Protein AF-A0A1B6GWD6-F1 (afdb_monomer)

Organism: NCBI:txid1464854

Nearest PDB structures (foldseek):
  6zs9-assembly1_AS  TM=7.963E-01  e=1.329E-01  Homo sapiens
  6nu2-assembly1_AS  TM=7.502E-01  e=4.721E-01  Homo sapiens
  7a5g-assembly1_S6  TM=7.840E-01  e=1.076E+00  Homo sapiens
  8qz4-assembly1_B  TM=2.587E-01  e=9.279E+00  Homo sapiens

Solvent-accessible surface area (backbone atoms only — not comparable to full-atom values): 6578 Å² total; per-residue (Å²): 114,70,68,58,65,77,47,53,88,73,62,78,86,79,66,89,85,48,87,84,65,77,48,72,69,54,50,44,53,52,45,20,53,49,43,23,69,76,69,69,44,54,73,66,60,16,40,55,54,31,48,52,52,52,54,51,52,64,70,67,45,74,81,76,72,74,66,66,86,60,81,60,63,70,57,54,54,51,53,56,55,56,57,62,76,73,73,70,81,82,80,83,77,60,75,73,78,78,72,76,86,130

Mean predicted aligned error: 16.93 Å

pLDDT: mean 73.8, std 18.11, range [39.72, 95.81]

Radius of gyration: 28.27 Å; Cα contacts (8 Å, |Δi|>4): 29; chains: 1; bounding box: 51×24×89 Å

Secondary structure (DSSP, 8-state):
-HHHHHHGGGSPPP-TT-SSS--HHHHHHHHHHHHHHHH---HHHHHHHHHHHHHHHHHHS-----------HHHHHHHHHHHHTSS-------GGGSS---

Sequence (102 aa):
MKFHKDMGRSLPAVNMRDTQYATVTQKMINLCTDIQKKKGLDLEEAYQEAFHIIKTEELTKPTSSSQSEGPSIASTFKEALEKKNKSEPPINLSVKDILSDK

Structure (mmCIF, N/CA/C/O backbone):
data_AF-A0A1B6GWD6-F1
#
_entry.id   AF-A0A1B6GWD6-F1
#
loop_
_atom_site.group_PDB
_atom_site.id
_atom_site.type_symbol
_atom_site.label_atom_id
_atom_site.label_alt_id
_atom_site.label_comp_id
_atom_site.label_asym_id
_atom_site.label_entity_id
_atom_site.label_seq_id
_atom_site.pdbx_PDB_ins_code
_atom_site.Cartn_x
_atom_site.Cartn_y
_atom_site.Cartn_z
_atom_site.occupancy
_atom_site.B_iso_or_equiv
_atom_site.auth_seq_id
_atom_site.auth_comp_id
_atom_site.auth_asym_id
_atom_site.auth_atom_id
_atom_site.pdbx_PDB_model_num
ATOM 1 N N . MET A 1 1 ? -9.050 -0.972 -8.808 1.00 68.75 1 MET A N 1
ATOM 2 C CA . MET A 1 1 ? -8.316 -0.909 -7.524 1.00 68.75 1 MET A CA 1
ATOM 3 C C . MET A 1 1 ? -7.931 0.536 -7.221 1.00 68.75 1 MET A C 1
ATOM 5 O O . MET A 1 1 ? -7.322 1.152 -8.085 1.00 68.75 1 MET A O 1
ATOM 9 N N . LYS A 1 2 ? -8.306 1.073 -6.050 1.00 85.94 2 LYS A N 1
ATOM 10 C CA . LYS A 1 2 ? -8.078 2.477 -5.640 1.00 85.94 2 LYS A CA 1
ATOM 11 C C . LYS A 1 2 ? -6.584 2.834 -5.554 1.00 85.94 2 LYS A C 1
ATOM 13 O O . LYS A 1 2 ? -6.131 3.706 -6.278 1.00 85.94 2 LYS A O 1
ATOM 18 N N . PHE A 1 3 ? -5.803 2.012 -4.851 1.00 88.94 3 PHE A N 1
ATOM 19 C CA . PHE A 1 3 ? -4.345 2.155 -4.718 1.00 88.94 3 PHE A CA 1
ATOM 20 C C . PHE A 1 3 ? -3.579 2.323 -6.040 1.00 88.94 3 PHE A C 1
ATOM 22 O O . PHE A 1 3 ? -2.700 3.170 -6.148 1.00 88.94 3 PHE A O 1
ATOM 29 N N . HIS A 1 4 ? -3.934 1.559 -7.077 1.00 88.62 4 HIS A N 1
ATOM 30 C CA . HIS A 1 4 ? -3.253 1.638 -8.375 1.00 88.62 4 HIS A CA 1
ATOM 31 C C . HIS A 1 4 ? -3.600 2.920 -9.143 1.00 88.62 4 HIS A C 1
ATOM 33 O O . HIS A 1 4 ? -2.785 3.400 -9.925 1.00 88.62 4 HIS A O 1
ATOM 39 N N . LYS A 1 5 ? -4.798 3.480 -8.921 1.00 89.94 5 LYS A N 1
ATOM 40 C CA . LYS A 1 5 ? -5.166 4.792 -9.468 1.00 89.94 5 LYS A CA 1
ATOM 41 C C . LYS A 1 5 ? -4.393 5.901 -8.754 1.00 89.94 5 LYS A C 1
ATOM 43 O O . LYS A 1 5 ? -3.876 6.784 -9.427 1.00 89.94 5 LYS A O 1
ATOM 48 N N . ASP A 1 6 ? -4.262 5.797 -7.433 1.00 87.94 6 ASP A N 1
ATOM 49 C CA . ASP A 1 6 ? -3.615 6.815 -6.601 1.00 87.94 6 ASP A CA 1
ATOM 50 C C . ASP A 1 6 ? -2.083 6.833 -6.768 1.00 87.94 6 ASP A C 1
ATOM 52 O O . ASP A 1 6 ? -1.474 7.901 -6.761 1.00 87.94 6 ASP A O 1
ATOM 56 N N . MET A 1 7 ? -1.446 5.671 -6.967 1.00 84.75 7 MET A N 1
ATOM 57 C CA . MET A 1 7 ? -0.010 5.581 -7.284 1.00 84.75 7 MET A CA 1
ATOM 58 C C . MET A 1 7 ? 0.310 5.826 -8.766 1.00 84.75 7 MET A C 1
ATOM 60 O O . MET A 1 7 ? 1.411 6.268 -9.096 1.00 84.75 7 MET A O 1
ATOM 64 N N . GLY A 1 8 ? -0.614 5.521 -9.682 1.00 84.12 8 GLY A N 1
ATOM 65 C CA . GLY A 1 8 ? -0.401 5.676 -11.120 1.00 84.12 8 GLY A CA 1
ATOM 66 C C . GLY A 1 8 ? 0.854 4.947 -11.620 1.00 84.12 8 GLY A C 1
ATOM 67 O O . GLY A 1 8 ? 0.991 3.735 -11.458 1.00 84.12 8 GLY A O 1
ATOM 68 N N . ARG A 1 9 ? 1.778 5.692 -12.244 1.00 79.69 9 ARG A N 1
ATOM 69 C CA . ARG A 1 9 ? 3.044 5.161 -12.794 1.00 79.69 9 ARG A CA 1
ATOM 70 C C . ARG A 1 9 ? 4.153 4.969 -11.752 1.00 79.69 9 ARG A C 1
ATOM 72 O O . ARG A 1 9 ? 5.220 4.490 -12.115 1.00 79.69 9 ARG A O 1
ATOM 79 N N . SER A 1 10 ? 3.916 5.325 -10.492 1.00 79.56 10 SER A N 1
ATOM 80 C CA . SER A 1 10 ? 4.914 5.224 -9.419 1.00 79.56 10 SER A CA 1
ATOM 81 C C . SER A 1 10 ? 5.003 3.828 -8.797 1.00 79.56 10 SER A C 1
ATOM 83 O O . SER A 1 10 ? 5.818 3.614 -7.906 1.00 79.56 10 SER A O 1
ATOM 85 N N . LEU A 1 11 ? 4.170 2.875 -9.231 1.00 81.94 11 LEU A N 1
ATOM 86 C CA . LEU A 1 11 ? 4.264 1.497 -8.755 1.00 81.94 11 LEU A CA 1
ATOM 87 C C . LEU A 1 11 ? 5.517 0.814 -9.320 1.00 81.94 11 LEU A C 1
ATOM 89 O O . LEU A 1 11 ? 5.716 0.835 -10.538 1.00 81.94 11 LEU A O 1
ATOM 93 N N . PRO A 1 12 ? 6.331 0.159 -8.476 1.00 82.19 12 PRO A N 1
ATOM 94 C CA . PRO A 1 12 ? 7.485 -0.582 -8.954 1.00 82.19 12 PRO A CA 1
ATOM 95 C C . PRO A 1 12 ? 7.065 -1.811 -9.762 1.00 82.19 12 PRO A C 1
ATOM 97 O O . PRO A 1 12 ? 5.996 -2.396 -9.557 1.00 82.19 12 PRO A O 1
ATOM 100 N N . ALA A 1 13 ? 7.945 -2.225 -10.674 1.00 82.38 13 ALA A N 1
ATOM 101 C CA . ALA A 1 13 ? 7.762 -3.450 -11.436 1.00 82.38 13 ALA A CA 1
ATOM 102 C C . ALA A 1 13 ? 7.744 -4.670 -10.505 1.00 82.38 13 ALA A C 1
ATOM 104 O O . ALA A 1 13 ? 8.511 -4.763 -9.546 1.00 82.38 13 ALA A O 1
ATOM 105 N N . VAL A 1 14 ? 6.876 -5.631 -10.813 1.00 84.19 14 VAL A N 1
ATOM 106 C CA . VAL A 1 14 ? 6.777 -6.883 -10.061 1.00 84.19 14 VAL A CA 1
ATOM 107 C C . VAL A 1 14 ? 7.676 -7.932 -10.705 1.00 84.19 14 VAL A C 1
ATOM 109 O O . VAL A 1 14 ? 7.552 -8.221 -11.895 1.00 84.19 14 VAL A O 1
ATOM 112 N N . ASN A 1 15 ? 8.562 -8.534 -9.911 1.00 82.69 15 ASN A N 1
ATOM 113 C CA . ASN A 1 15 ? 9.321 -9.704 -10.333 1.00 82.69 15 ASN A CA 1
ATOM 114 C C . ASN A 1 15 ? 8.476 -10.970 -10.136 1.00 82.69 15 ASN A C 1
ATOM 116 O O . ASN A 1 15 ? 8.293 -11.425 -9.014 1.00 82.69 15 ASN A O 1
ATOM 120 N N . MET A 1 16 ? 7.995 -11.560 -11.230 1.00 85.12 16 MET A N 1
ATOM 121 C CA . MET A 1 16 ? 7.163 -12.773 -11.189 1.00 85.12 16 MET A CA 1
ATOM 122 C C . MET A 1 16 ? 7.956 -14.067 -10.930 1.00 85.12 16 MET A C 1
ATOM 124 O O . MET A 1 16 ? 7.354 -15.125 -10.771 1.00 85.12 16 MET A O 1
ATOM 128 N N . ARG A 1 17 ? 9.295 -14.017 -10.935 1.00 87.31 17 ARG A N 1
ATOM 129 C CA . ARG A 1 17 ? 10.152 -15.189 -10.673 1.00 87.31 17 ARG A CA 1
ATOM 130 C C . ARG A 1 17 ? 10.447 -15.380 -9.192 1.00 87.31 17 ARG A C 1
ATOM 132 O O . ARG A 1 17 ? 10.758 -16.490 -8.776 1.00 87.31 17 ARG A O 1
ATOM 139 N N . ASP A 1 18 ? 10.378 -14.301 -8.423 1.00 80.88 18 ASP A N 1
ATOM 140 C CA . ASP A 1 18 ? 10.618 -14.334 -6.991 1.00 80.88 18 ASP A CA 1
ATOM 141 C C . ASP A 1 18 ? 9.283 -14.477 -6.258 1.00 80.88 18 ASP A C 1
ATOM 143 O O . ASP A 1 18 ? 8.525 -13.521 -6.108 1.00 80.88 18 ASP A O 1
ATOM 147 N N . THR A 1 19 ? 8.984 -15.697 -5.815 1.00 79.50 19 THR A N 1
ATOM 148 C CA . THR A 1 19 ? 7.751 -15.996 -5.075 1.00 79.50 19 THR A CA 1
ATOM 149 C C . THR A 1 19 ? 7.833 -15.611 -3.598 1.00 79.50 19 THR A C 1
ATOM 151 O O . THR A 1 19 ? 6.821 -15.672 -2.905 1.00 79.50 19 THR A O 1
ATOM 154 N N . GLN A 1 20 ? 9.023 -15.271 -3.092 1.00 78.44 20 GLN A N 1
ATOM 155 C CA . GLN A 1 20 ? 9.235 -14.869 -1.698 1.00 78.44 20 GLN A CA 1
ATOM 156 C C . GLN A 1 20 ? 9.062 -13.355 -1.522 1.00 78.44 20 GLN A C 1
ATOM 158 O O . GLN A 1 20 ? 8.807 -12.875 -0.416 1.00 78.44 20 GLN A O 1
ATOM 163 N N . TYR A 1 21 ? 9.168 -12.588 -2.609 1.00 77.62 21 TYR A N 1
ATOM 164 C CA . TYR A 1 21 ? 9.030 -11.141 -2.566 1.00 77.62 21 TYR A CA 1
ATOM 165 C C . TYR A 1 21 ? 7.561 -10.693 -2.539 1.00 77.62 21 TYR A C 1
ATOM 167 O O . TYR A 1 21 ? 6.826 -10.788 -3.522 1.00 77.62 21 TYR A O 1
ATOM 175 N N . ALA A 1 22 ? 7.135 -10.114 -1.415 1.00 81.69 22 ALA A N 1
ATOM 176 C CA . ALA A 1 22 ? 5.832 -9.465 -1.317 1.00 81.69 22 ALA A CA 1
ATOM 177 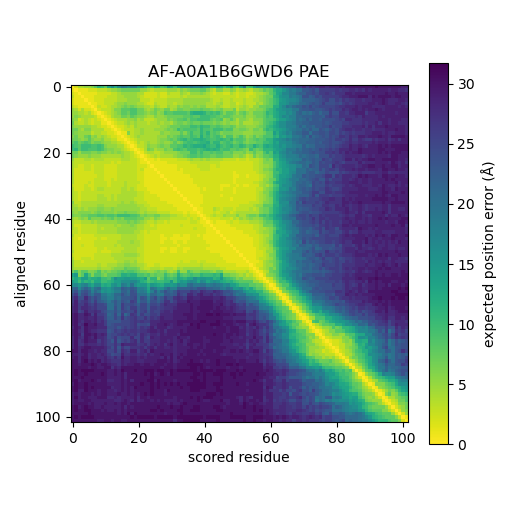C C . ALA A 1 22 ? 5.800 -8.169 -2.147 1.00 81.69 22 ALA A C 1
ATOM 179 O O . ALA A 1 22 ? 6.584 -7.243 -1.914 1.00 81.69 22 ALA A O 1
ATOM 180 N N . THR A 1 23 ? 4.851 -8.078 -3.082 1.00 87.75 23 THR A N 1
ATOM 181 C CA . THR A 1 23 ? 4.648 -6.874 -3.902 1.00 87.75 23 THR A CA 1
ATOM 182 C C . THR A 1 23 ? 4.255 -5.672 -3.043 1.00 87.75 23 THR A C 1
ATOM 184 O O . THR A 1 23 ? 3.696 -5.819 -1.955 1.00 87.75 23 THR A O 1
ATOM 187 N N . VAL A 1 24 ? 4.496 -4.455 -3.539 1.00 88.88 24 VAL A N 1
ATOM 188 C CA . VAL A 1 24 ? 4.079 -3.223 -2.843 1.00 88.88 24 VAL A CA 1
ATOM 189 C C . VAL A 1 24 ? 2.570 -3.194 -2.601 1.00 88.88 24 VAL A C 1
ATOM 191 O O . VAL A 1 24 ? 2.126 -2.799 -1.528 1.00 88.88 24 VAL A O 1
ATOM 194 N N . THR A 1 25 ? 1.775 -3.710 -3.539 1.00 89.94 25 THR A N 1
ATOM 195 C CA . THR A 1 25 ? 0.330 -3.882 -3.349 1.00 89.94 25 THR A CA 1
ATOM 196 C C . THR A 1 25 ? 0.020 -4.825 -2.184 1.00 89.94 25 THR A C 1
ATOM 198 O O . THR A 1 25 ? -0.847 -4.515 -1.369 1.00 89.94 25 THR A O 1
ATOM 201 N N . GLN A 1 26 ? 0.736 -5.949 -2.059 1.00 90.00 26 GLN A N 1
ATOM 202 C CA . GLN A 1 26 ? 0.557 -6.877 -0.938 1.00 90.00 26 GLN A CA 1
ATOM 203 C C . GLN A 1 26 ? 0.926 -6.220 0.398 1.00 90.00 26 GLN A C 1
ATOM 205 O O . GLN A 1 26 ? 0.185 -6.348 1.372 1.00 90.00 26 GLN A O 1
ATOM 210 N N . LYS A 1 27 ? 2.036 -5.471 0.436 1.00 91.06 27 LYS A N 1
ATOM 211 C CA . LYS A 1 27 ? 2.454 -4.702 1.6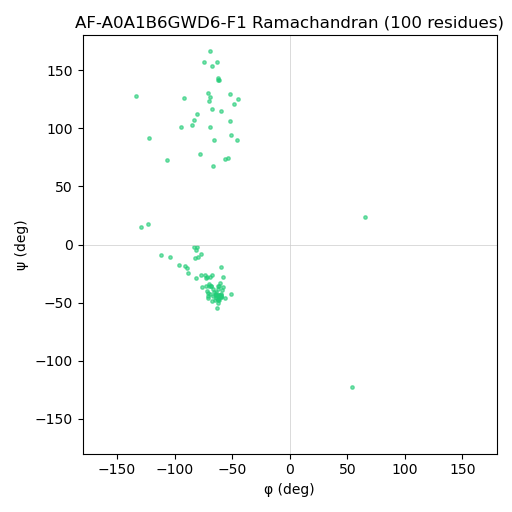18 1.00 91.06 27 LYS A CA 1
ATOM 212 C C . LYS A 1 27 ? 1.399 -3.675 2.020 1.00 91.06 27 LYS A C 1
ATOM 214 O O . LYS A 1 27 ? 1.049 -3.608 3.191 1.00 91.06 27 LYS A O 1
ATOM 219 N N . MET A 1 28 ? 0.843 -2.944 1.053 1.00 92.94 28 MET A N 1
ATOM 220 C CA . MET A 1 28 ? -0.216 -1.960 1.283 1.00 92.94 28 MET A CA 1
ATOM 221 C C . MET A 1 28 ? -1.472 -2.594 1.899 1.00 92.94 28 MET A C 1
ATOM 223 O O . MET A 1 28 ? -2.022 -2.066 2.863 1.00 92.94 28 MET A O 1
ATOM 227 N N . ILE A 1 29 ? -1.917 -3.743 1.377 1.00 93.19 29 ILE A N 1
ATOM 228 C CA . ILE A 1 29 ? -3.088 -4.463 1.906 1.00 93.19 29 ILE A CA 1
ATOM 229 C C . ILE A 1 29 ? -2.842 -4.915 3.349 1.00 93.19 29 ILE A C 1
ATOM 231 O O . ILE A 1 29 ? -3.693 -4.704 4.220 1.00 93.19 29 ILE A O 1
ATOM 235 N N . ASN A 1 30 ? -1.674 -5.505 3.608 1.00 94.12 30 ASN A N 1
ATOM 236 C CA . ASN A 1 30 ? -1.310 -5.987 4.937 1.00 94.12 30 ASN A CA 1
ATOM 237 C C . ASN A 1 30 ? -1.240 -4.825 5.939 1.00 94.12 30 ASN A C 1
ATOM 239 O O . ASN A 1 30 ? -1.866 -4.897 6.993 1.00 94.12 30 ASN A O 1
ATOM 243 N N . LEU A 1 31 ? -0.562 -3.732 5.575 1.00 94.56 31 LEU A N 1
ATOM 244 C CA . LEU A 1 31 ? -0.408 -2.555 6.428 1.00 94.56 31 LEU A CA 1
ATOM 245 C C . LEU A 1 31 ? -1.752 -1.888 6.742 1.00 94.56 31 LEU A C 1
ATOM 247 O O . LEU A 1 31 ? -2.017 -1.569 7.897 1.00 94.56 31 LEU A O 1
ATOM 251 N N . CYS A 1 32 ? -2.621 -1.728 5.742 1.00 95.38 32 CYS A N 1
ATOM 252 C CA . CYS A 1 32 ? -3.964 -1.180 5.937 1.00 95.38 32 CYS A CA 1
ATOM 253 C C . CYS A 1 32 ? -4.778 -2.035 6.923 1.0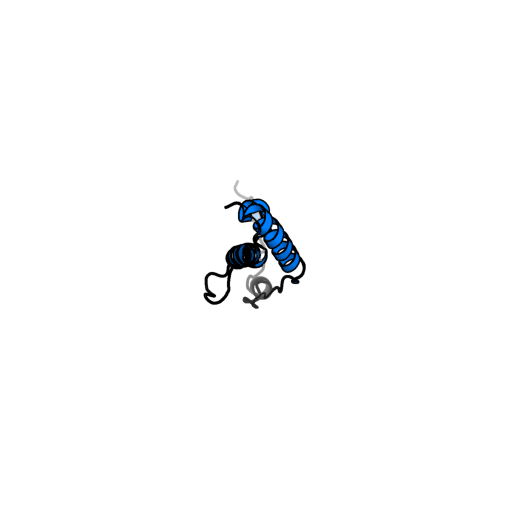0 95.38 32 CYS A C 1
ATOM 255 O O . CYS A 1 32 ? -5.372 -1.514 7.865 1.00 95.38 32 CYS A O 1
ATOM 257 N N . THR A 1 33 ? -4.725 -3.362 6.767 1.00 95.06 33 THR A N 1
ATOM 258 C CA . THR A 1 33 ? -5.409 -4.301 7.669 1.00 95.06 33 THR A CA 1
ATOM 259 C C . THR A 1 33 ? -4.850 -4.231 9.094 1.00 95.06 33 THR A C 1
ATOM 261 O O . THR A 1 33 ? -5.609 -4.280 10.064 1.00 95.06 33 THR A O 1
ATOM 264 N N . ASP A 1 34 ? -3.530 -4.111 9.241 1.00 95.81 34 ASP A N 1
ATOM 265 C CA . ASP A 1 34 ? -2.870 -3.957 10.539 1.00 95.81 34 ASP A CA 1
ATOM 266 C C . ASP A 1 34 ? -3.267 -2.650 11.234 1.00 95.81 34 ASP A C 1
ATOM 268 O O . ASP A 1 34 ? -3.593 -2.663 12.421 1.00 95.81 34 ASP A O 1
ATOM 272 N N . ILE A 1 35 ? -3.270 -1.529 10.508 1.00 95.38 35 ILE A N 1
ATOM 273 C CA . ILE A 1 35 ? -3.660 -0.215 11.040 1.00 95.38 35 ILE A CA 1
ATOM 274 C C . ILE A 1 35 ? -5.122 -0.238 11.479 1.00 95.38 35 ILE A C 1
ATOM 276 O O . ILE A 1 35 ? -5.424 0.153 12.607 1.00 95.38 35 ILE A O 1
ATOM 280 N N . GLN A 1 36 ? -6.006 -0.772 10.635 1.00 95.50 36 GLN A N 1
ATOM 281 C CA . GLN A 1 36 ? -7.423 -0.916 10.948 1.00 95.50 36 GLN A CA 1
ATOM 282 C C . GLN A 1 36 ? -7.634 -1.710 12.246 1.00 95.50 36 GLN A C 1
ATOM 284 O O . GLN A 1 36 ? -8.370 -1.273 13.127 1.00 95.50 36 GLN A O 1
ATOM 289 N N . LYS A 1 37 ? -6.932 -2.839 12.417 1.00 95.25 37 LYS A N 1
ATOM 290 C CA . LYS A 1 37 ? -7.034 -3.666 13.632 1.00 95.25 37 LYS A CA 1
ATOM 291 C C . LYS A 1 37 ? -6.431 -3.005 14.868 1.00 95.25 37 LYS A C 1
ATOM 293 O O . LYS A 1 37 ? -7.005 -3.108 15.946 1.00 95.25 37 LYS A O 1
ATOM 298 N N . LYS A 1 38 ? -5.264 -2.371 14.738 1.00 94.69 38 LYS A N 1
ATOM 299 C CA . LYS A 1 38 ? -4.522 -1.809 15.879 1.00 94.69 38 LYS A CA 1
ATOM 300 C C . LYS A 1 38 ? -5.126 -0.513 16.392 1.00 94.69 38 LYS A C 1
ATOM 302 O O . LYS A 1 38 ? -5.091 -0.267 17.592 1.00 94.69 38 LYS A O 1
ATOM 307 N N . LYS A 1 39 ? -5.635 0.321 15.487 1.00 93.62 39 LYS A N 1
ATOM 308 C CA . LYS A 1 39 ? -6.146 1.653 15.815 1.00 93.62 39 LYS A CA 1
ATOM 309 C C . LYS A 1 39 ? -7.669 1.733 15.843 1.00 93.62 39 LYS A C 1
ATOM 311 O O . LYS A 1 39 ? -8.194 2.738 16.300 1.00 93.62 39 LYS A O 1
ATOM 316 N N . GLY A 1 40 ? -8.367 0.699 15.369 1.00 91.62 40 GLY A N 1
ATOM 317 C CA . GLY A 1 40 ? -9.829 0.699 15.284 1.00 91.62 40 GLY A CA 1
ATOM 318 C C . GLY A 1 40 ? -10.376 1.733 14.295 1.00 91.62 40 GLY A C 1
ATOM 319 O O . GLY A 1 40 ? -11.506 2.177 14.462 1.00 91.62 40 GLY A O 1
ATOM 320 N N . LEU A 1 41 ? -9.566 2.136 13.311 1.00 91.50 41 LEU A N 1
ATOM 321 C CA . LEU A 1 41 ? -9.940 3.118 12.293 1.00 91.50 41 LEU A CA 1
ATOM 322 C C . LEU A 1 41 ? -10.890 2.512 11.261 1.00 91.50 41 LEU A C 1
ATOM 324 O O . LEU A 1 41 ? -10.889 1.296 11.029 1.00 91.50 41 LEU A O 1
ATOM 328 N N . ASP A 1 42 ? -11.661 3.361 10.588 1.00 94.06 42 ASP A N 1
ATOM 329 C CA . ASP A 1 42 ? -12.402 2.909 9.418 1.00 94.06 42 ASP A CA 1
ATOM 330 C C . ASP A 1 42 ? -11.453 2.598 8.240 1.00 94.06 42 ASP A C 1
ATOM 332 O O . ASP A 1 42 ? -10.253 2.890 8.258 1.00 94.06 42 ASP A O 1
ATOM 336 N N . LEU A 1 43 ? -11.976 1.916 7.219 1.00 91.38 43 LEU A N 1
ATOM 337 C CA . LEU A 1 43 ? -11.163 1.448 6.094 1.00 91.38 43 LEU A CA 1
ATOM 338 C C . LEU A 1 43 ? -10.518 2.599 5.304 1.00 91.38 43 LEU A C 1
ATOM 340 O O . LEU A 1 43 ? -9.409 2.439 4.795 1.00 91.38 43 LEU A O 1
ATOM 344 N N . GLU A 1 44 ? -11.205 3.730 5.166 1.00 94.00 44 GLU A N 1
ATOM 345 C CA . GLU A 1 44 ? -10.711 4.903 4.449 1.00 94.00 44 GLU A CA 1
ATOM 346 C C . GLU A 1 44 ? -9.589 5.581 5.237 1.00 94.00 44 GLU A C 1
ATOM 348 O O . GLU A 1 44 ?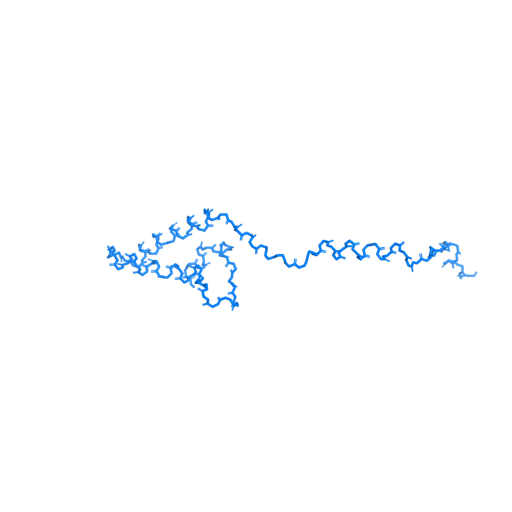 -8.532 5.860 4.673 1.00 94.00 44 GLU A O 1
ATOM 353 N N . GLU A 1 45 ? -9.771 5.772 6.541 1.00 95.06 45 GLU A N 1
ATOM 354 C CA . GLU A 1 45 ? -8.743 6.329 7.428 1.00 95.06 45 GLU A CA 1
ATOM 355 C C . GLU A 1 45 ? -7.485 5.451 7.470 1.00 95.06 45 GLU A C 1
ATOM 357 O O . GLU A 1 45 ? -6.367 5.934 7.260 1.00 95.06 45 GLU A O 1
ATOM 362 N N . ALA A 1 46 ? -7.661 4.138 7.656 1.00 95.56 46 ALA A N 1
ATOM 363 C CA . ALA A 1 46 ? -6.558 3.181 7.641 1.00 95.56 46 ALA A CA 1
ATOM 364 C C . ALA A 1 46 ? -5.843 3.150 6.281 1.00 95.56 46 ALA A C 1
ATOM 366 O O . ALA A 1 46 ? -4.616 3.022 6.221 1.00 95.56 46 ALA A O 1
ATOM 367 N N . TYR A 1 47 ? -6.594 3.310 5.185 1.00 95.00 47 TYR A N 1
ATOM 368 C CA . TYR A 1 47 ? -6.038 3.407 3.840 1.00 95.00 47 TYR A CA 1
ATOM 369 C C . TYR A 1 47 ? -5.172 4.654 3.666 1.00 95.00 47 TYR A C 1
ATOM 371 O O . TYR A 1 47 ? -4.062 4.536 3.150 1.00 95.00 47 TYR A O 1
ATOM 379 N N . GLN A 1 48 ? -5.646 5.830 4.084 1.00 94.81 48 GLN A N 1
ATOM 380 C CA . GLN A 1 48 ? -4.882 7.077 3.960 1.00 94.81 48 GLN A CA 1
ATOM 381 C C . GLN A 1 48 ? -3.560 6.992 4.727 1.00 94.81 48 GLN A C 1
ATOM 383 O O . GLN A 1 48 ? -2.509 7.370 4.202 1.00 94.81 48 GLN A O 1
ATOM 388 N N . GLU A 1 49 ? -3.593 6.432 5.936 1.00 94.62 49 GLU A N 1
ATOM 389 C CA . GLU A 1 49 ? -2.390 6.277 6.746 1.00 94.62 49 GLU A CA 1
ATOM 390 C C . GLU A 1 49 ? -1.409 5.266 6.132 1.00 94.62 49 GLU A C 1
ATOM 392 O O . GLU A 1 49 ? -0.230 5.579 5.943 1.00 94.62 49 GLU A O 1
ATOM 397 N N . ALA A 1 50 ? -1.894 4.085 5.734 1.00 94.31 50 ALA A N 1
ATOM 398 C CA . ALA A 1 50 ? -1.067 3.084 5.060 1.00 94.31 50 ALA A CA 1
ATOM 399 C C . ALA A 1 50 ? -0.456 3.631 3.759 1.00 94.31 50 ALA A C 1
ATOM 401 O O . ALA A 1 50 ? 0.713 3.381 3.459 1.00 94.31 50 ALA A O 1
ATOM 402 N N . PHE A 1 51 ? -1.226 4.416 3.001 1.00 93.38 51 PHE A N 1
ATOM 403 C CA . PHE A 1 51 ? -0.783 5.009 1.744 1.00 93.38 51 PHE A CA 1
ATOM 404 C C . PHE A 1 51 ? 0.347 6.010 1.974 1.00 93.38 51 PHE A C 1
ATOM 406 O O . PHE A 1 51 ? 1.341 5.997 1.245 1.00 93.38 51 PHE A O 1
ATOM 413 N N . HIS A 1 52 ? 0.222 6.850 3.002 1.00 92.50 52 HIS A N 1
ATOM 414 C CA . HIS A 1 52 ? 1.253 7.813 3.370 1.00 92.50 52 HIS A CA 1
ATOM 415 C C . HIS A 1 52 ? 2.571 7.121 3.748 1.00 92.50 52 HIS A C 1
ATOM 417 O O . HIS A 1 52 ? 3.637 7.534 3.284 1.00 92.50 52 HIS A O 1
ATOM 423 N N . ILE A 1 53 ? 2.495 6.036 4.523 1.00 92.25 53 ILE A N 1
ATOM 424 C CA . ILE A 1 53 ? 3.663 5.243 4.928 1.00 92.25 53 ILE A CA 1
ATOM 425 C C . ILE A 1 53 ? 4.338 4.617 3.704 1.00 92.25 53 ILE A C 1
ATOM 427 O O . ILE A 1 53 ? 5.515 4.880 3.464 1.00 92.25 53 ILE A O 1
ATOM 431 N N . ILE A 1 54 ? 3.590 3.873 2.879 1.00 90.19 54 ILE A N 1
ATOM 432 C CA . ILE A 1 54 ? 4.137 3.197 1.689 1.00 90.19 54 ILE A CA 1
ATOM 433 C C . ILE A 1 54 ? 4.755 4.203 0.717 1.00 90.19 54 ILE A C 1
ATOM 435 O O . ILE A 1 54 ? 5.847 3.979 0.200 1.00 90.19 54 ILE A O 1
ATOM 439 N N . LYS A 1 55 ? 4.090 5.337 0.476 1.00 87.31 55 LYS A N 1
ATOM 440 C CA . LYS A 1 55 ? 4.619 6.381 -0.406 1.00 87.31 55 LYS A CA 1
ATOM 441 C C . LYS A 1 55 ? 5.930 6.959 0.129 1.00 87.31 55 LYS A C 1
ATOM 443 O O . LYS A 1 55 ? 6.834 7.220 -0.657 1.00 87.31 55 LYS A O 1
ATOM 448 N N . THR A 1 56 ? 6.042 7.135 1.443 1.00 85.25 56 THR A N 1
ATOM 449 C CA . THR A 1 56 ? 7.262 7.643 2.083 1.00 85.25 56 THR A CA 1
ATOM 450 C C . THR A 1 56 ? 8.390 6.613 2.034 1.00 85.25 56 THR A C 1
ATOM 452 O O . THR A 1 56 ? 9.510 6.973 1.675 1.00 85.25 56 THR A O 1
ATOM 455 N N . GLU A 1 57 ? 8.112 5.337 2.318 1.00 81.81 57 GLU A N 1
ATOM 456 C CA . GLU A 1 57 ? 9.101 4.249 2.253 1.00 81.81 57 GLU A CA 1
ATOM 457 C C . GLU A 1 57 ? 9.636 4.017 0.832 1.00 81.81 57 GLU A C 1
ATOM 459 O O . GLU A 1 57 ? 10.842 3.860 0.639 1.00 81.81 57 GLU A O 1
ATOM 464 N N . GLU A 1 58 ? 8.767 4.035 -0.181 1.00 73.19 58 GLU A N 1
ATOM 465 C CA . GLU A 1 58 ? 9.175 3.828 -1.578 1.00 73.19 58 GLU A CA 1
ATOM 466 C C . GLU A 1 58 ? 9.913 5.047 -2.161 1.00 73.19 58 GLU A C 1
ATOM 468 O O . GLU A 1 58 ? 10.749 4.884 -3.044 1.00 73.19 58 GLU A O 1
ATOM 473 N N . LEU A 1 59 ? 9.664 6.262 -1.651 1.00 58.22 59 LEU A N 1
ATOM 474 C CA . LEU A 1 59 ? 10.440 7.462 -2.004 1.00 58.22 59 LEU A CA 1
ATOM 475 C C . LEU A 1 59 ? 11.804 7.526 -1.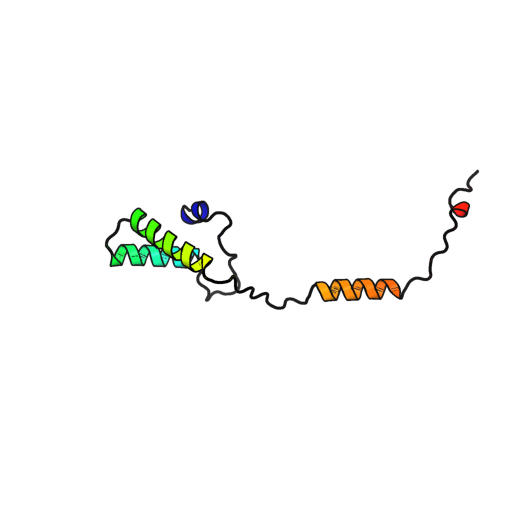298 1.00 58.22 59 LEU A C 1
ATOM 477 O O . LEU A 1 59 ? 12.716 8.179 -1.801 1.00 58.22 59 LEU A O 1
ATOM 481 N N . THR A 1 60 ? 11.939 6.899 -0.125 1.00 57.78 60 THR A N 1
ATOM 482 C CA . THR A 1 60 ? 13.169 6.946 0.689 1.00 57.78 60 THR A CA 1
ATOM 483 C C . THR A 1 60 ? 14.089 5.756 0.483 1.00 57.78 60 THR A C 1
ATOM 485 O O . THR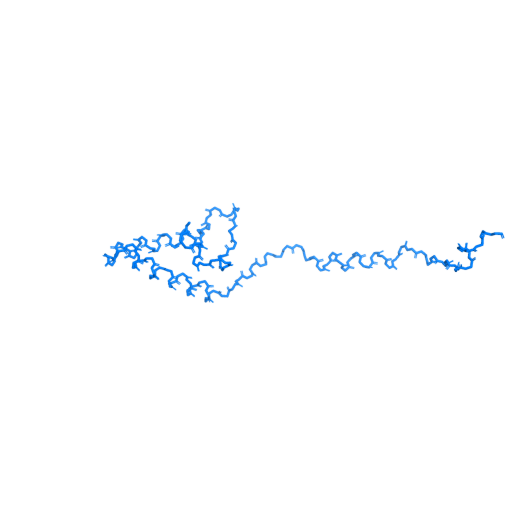 A 1 60 ? 15.279 5.863 0.784 1.00 57.78 60 THR A O 1
ATOM 488 N N . LYS A 1 61 ? 13.607 4.645 -0.084 1.00 53.53 61 LYS A N 1
ATOM 489 C CA . LYS A 1 61 ? 14.523 3.665 -0.656 1.00 53.53 61 LYS A CA 1
ATOM 490 C C . LYS A 1 61 ? 15.175 4.303 -1.879 1.00 53.53 61 LYS A C 1
ATOM 492 O O . LYS A 1 61 ? 14.460 4.571 -2.845 1.00 53.53 61 LYS A O 1
ATOM 497 N N . PRO A 1 62 ? 16.511 4.519 -1.898 1.00 41.81 62 PRO A N 1
ATOM 498 C CA . PRO A 1 62 ? 17.173 4.677 -3.177 1.00 41.81 62 PRO A CA 1
ATOM 499 C C . PRO A 1 62 ? 16.730 3.467 -3.978 1.00 41.81 62 PRO A C 1
ATOM 501 O O . PRO A 1 62 ? 16.739 2.346 -3.458 1.00 41.81 62 PRO A O 1
ATOM 504 N N . THR A 1 63 ? 16.249 3.702 -5.191 1.00 45.62 63 THR A N 1
ATOM 505 C CA . THR A 1 63 ? 16.049 2.657 -6.174 1.00 45.62 63 THR A CA 1
ATOM 506 C C . THR A 1 63 ? 17.376 1.917 -6.215 1.00 45.62 63 THR A C 1
ATOM 508 O O . THR A 1 63 ? 18.319 2.372 -6.861 1.00 45.62 63 THR A O 1
ATOM 511 N N . SER A 1 64 ? 17.508 0.837 -5.438 1.00 40.97 64 SER A N 1
ATOM 512 C CA . SER A 1 64 ? 18.582 -0.115 -5.605 1.00 40.97 64 SER A CA 1
ATOM 513 C C . SER A 1 64 ? 18.259 -0.685 -6.956 1.00 40.97 64 SER A C 1
ATOM 515 O O . SER A 1 64 ? 17.476 -1.619 -7.113 1.00 40.97 64 SER A O 1
ATOM 517 N N . SER A 1 65 ? 18.828 -0.012 -7.945 1.00 40.03 65 SER A N 1
ATOM 518 C CA . SER A 1 65 ? 19.243 -0.559 -9.198 1.00 40.03 65 SER A CA 1
ATOM 519 C C . SER A 1 65 ? 20.144 -1.733 -8.831 1.00 40.03 65 SER A C 1
ATOM 521 O O . SER A 1 65 ? 21.353 -1.701 -9.003 1.00 40.03 65 SER A O 1
ATOM 523 N N . SER A 1 66 ? 19.545 -2.830 -8.375 1.00 40.88 66 SER A N 1
ATOM 524 C CA . SER A 1 66 ? 19.928 -4.127 -8.879 1.00 40.88 66 SER A CA 1
ATOM 525 C C . SER A 1 66 ? 19.498 -4.130 -10.348 1.00 40.88 66 SER A C 1
ATOM 527 O O . SER A 1 66 ? 18.612 -4.866 -10.769 1.00 40.88 66 SER A O 1
ATOM 529 N N . GLN A 1 67 ? 20.169 -3.286 -11.144 1.00 40.59 67 GLN A N 1
ATOM 530 C CA . GLN A 1 67 ? 20.805 -3.764 -12.348 1.00 40.59 67 GLN A CA 1
ATOM 531 C C . GLN A 1 67 ? 21.528 -5.030 -11.905 1.00 40.59 67 GLN A C 1
ATOM 533 O O . GLN A 1 67 ? 22.662 -5.000 -11.438 1.00 40.59 67 GLN A O 1
ATOM 538 N N . SER A 1 68 ? 20.830 -6.163 -11.998 1.00 39.72 68 SER A N 1
ATOM 539 C CA . SER A 1 68 ? 21.529 -7.371 -12.374 1.00 39.72 68 SER A CA 1
ATOM 540 C C . SER A 1 68 ? 22.402 -6.948 -13.544 1.00 39.72 68 SER A C 1
ATOM 542 O O . SER A 1 68 ? 21.881 -6.345 -14.492 1.00 39.72 68 SER A O 1
ATOM 544 N N . GLU A 1 69 ? 23.696 -7.201 -13.447 1.00 46.97 69 GLU A N 1
ATOM 545 C CA . GLU A 1 69 ? 24.603 -7.255 -14.581 1.00 46.97 69 GLU A CA 1
ATOM 546 C C . GLU A 1 69 ? 24.045 -8.289 -15.573 1.00 46.97 69 GLU A C 1
ATOM 548 O O . GLU A 1 69 ? 24.497 -9.423 -15.679 1.00 46.97 69 GLU A O 1
ATOM 553 N N . GLY A 1 70 ? 22.972 -7.922 -16.272 1.00 50.81 70 GLY A N 1
ATOM 554 C CA . GLY A 1 70 ? 22.652 -8.486 -17.559 1.00 50.81 70 GLY A CA 1
ATOM 555 C C . GLY A 1 70 ? 23.813 -8.110 -18.471 1.00 50.81 70 GLY A C 1
ATOM 556 O O . GLY A 1 70 ? 24.378 -7.022 -18.305 1.00 50.81 70 GLY A O 1
ATOM 557 N N . PRO A 1 71 ? 24.214 -9.003 -19.386 1.00 48.88 71 PRO A N 1
ATOM 558 C CA . PRO A 1 71 ? 25.397 -8.807 -20.209 1.00 48.88 71 PRO A CA 1
ATOM 559 C C . PRO A 1 71 ? 25.363 -7.406 -20.813 1.00 48.88 71 PRO A C 1
ATOM 561 O O . PRO A 1 71 ? 24.390 -7.020 -21.461 1.00 48.88 71 PRO A O 1
ATOM 564 N N . SER A 1 72 ? 26.400 -6.627 -20.500 1.00 48.06 72 SER A N 1
ATOM 565 C CA . SER A 1 72 ? 26.510 -5.220 -20.863 1.00 48.06 72 SER A CA 1
ATOM 566 C C . SER A 1 72 ? 26.279 -5.056 -22.363 1.00 48.06 72 SER A C 1
ATOM 568 O O . SER A 1 72 ? 27.130 -5.403 -23.181 1.00 48.06 72 SER A O 1
ATOM 570 N N . ILE A 1 73 ? 25.114 -4.518 -22.728 1.00 58.25 73 ILE A N 1
ATOM 571 C CA . ILE A 1 73 ? 24.715 -4.269 -24.121 1.00 58.25 73 ILE A CA 1
ATOM 572 C C . ILE A 1 73 ? 25.739 -3.338 -24.797 1.00 58.25 73 ILE A C 1
ATOM 574 O O . ILE A 1 73 ? 25.984 -3.428 -25.998 1.00 58.25 73 ILE A O 1
ATOM 578 N N . ALA A 1 74 ? 26.407 -2.487 -24.007 1.00 57.66 74 ALA A N 1
ATOM 579 C CA . ALA A 1 74 ? 27.490 -1.618 -24.456 1.00 57.66 74 ALA A CA 1
ATOM 580 C C . ALA A 1 74 ? 28.694 -2.399 -25.017 1.00 57.66 74 ALA A C 1
ATOM 582 O O . ALA A 1 74 ? 29.314 -1.945 -25.980 1.00 57.66 74 ALA A O 1
ATOM 583 N N . SER A 1 75 ? 28.992 -3.592 -24.486 1.00 55.47 75 SER A N 1
ATOM 584 C CA . SER A 1 75 ? 30.037 -4.466 -25.034 1.00 55.47 75 SER A CA 1
ATOM 585 C C . SER A 1 75 ? 29.632 -5.053 -26.390 1.00 55.47 75 SER A C 1
ATOM 587 O O . SER A 1 75 ? 30.466 -5.138 -27.288 1.00 55.47 75 SER A O 1
ATOM 589 N N . THR A 1 76 ? 28.347 -5.374 -26.589 1.00 58.84 76 THR A N 1
ATOM 590 C CA . THR A 1 76 ? 27.823 -5.890 -27.867 1.00 58.84 76 THR A CA 1
ATOM 591 C C . THR A 1 76 ? 27.912 -4.854 -28.989 1.00 58.84 76 THR A C 1
ATOM 593 O O . THR A 1 76 ? 28.308 -5.192 -30.103 1.00 58.84 76 THR A O 1
ATOM 596 N N . PHE A 1 77 ? 27.611 -3.580 -28.709 1.00 60.47 77 PHE A N 1
ATOM 597 C CA . PHE A 1 77 ? 27.767 -2.511 -29.705 1.00 60.47 77 PHE A CA 1
ATOM 598 C C . PHE A 1 77 ? 29.233 -2.262 -30.066 1.00 60.47 77 PHE A C 1
ATOM 600 O O . PHE A 1 77 ? 29.546 -2.038 -31.236 1.00 60.47 77 PHE A O 1
ATOM 607 N N . LYS A 1 78 ? 30.137 -2.336 -29.083 1.00 63.72 78 LYS A N 1
ATOM 608 C CA . LYS A 1 78 ? 31.570 -2.138 -29.310 1.00 63.72 78 LYS A CA 1
ATOM 609 C C . LYS A 1 78 ? 32.161 -3.257 -30.175 1.00 63.72 78 LYS A C 1
ATOM 611 O O . LYS A 1 78 ? 32.834 -2.970 -31.161 1.00 63.72 78 LYS A O 1
ATOM 616 N N . GLU A 1 79 ? 31.811 -4.513 -29.894 1.00 59.44 79 GLU A N 1
ATOM 617 C CA . GLU A 1 79 ? 32.284 -5.657 -30.685 1.00 59.44 79 GLU A CA 1
ATOM 618 C C . GLU A 1 79 ? 31.698 -5.675 -32.113 1.00 59.44 79 GLU A C 1
ATOM 620 O O . GLU A 1 79 ? 32.402 -6.007 -33.070 1.00 59.44 79 GLU A O 1
ATOM 625 N N . ALA A 1 80 ? 30.435 -5.260 -32.290 1.00 59.84 80 ALA A N 1
ATOM 626 C CA . ALA A 1 80 ? 29.809 -5.140 -33.611 1.00 59.84 80 ALA A CA 1
ATOM 627 C C . ALA A 1 80 ? 30.424 -4.014 -34.466 1.00 59.84 80 ALA A C 1
ATOM 629 O O . ALA A 1 80 ? 30.573 -4.172 -35.679 1.00 59.84 80 ALA A O 1
ATOM 630 N N . LEU A 1 81 ? 30.823 -2.896 -33.846 1.00 59.88 81 LEU A N 1
ATOM 631 C CA . LEU A 1 81 ? 31.495 -1.791 -34.534 1.00 59.88 81 LEU A CA 1
ATOM 632 C C . LEU A 1 81 ? 32.935 -2.164 -34.934 1.00 59.88 81 LEU A C 1
ATOM 634 O O . LEU A 1 81 ? 33.361 -1.866 -36.049 1.00 59.88 81 LEU A O 1
ATOM 638 N N . GLU A 1 82 ? 33.668 -2.870 -34.068 1.00 59.22 82 GLU A N 1
ATOM 639 C CA . GLU A 1 82 ? 35.043 -3.306 -34.355 1.00 59.22 82 GLU A CA 1
ATOM 640 C C . GLU A 1 82 ? 35.111 -4.405 -35.431 1.00 59.22 82 GLU A C 1
ATOM 642 O O . GLU A 1 82 ? 36.031 -4.400 -36.252 1.00 59.22 82 GLU A O 1
ATOM 647 N N . LYS A 1 83 ? 34.115 -5.304 -35.505 1.00 56.75 83 LYS A N 1
ATOM 648 C CA . LYS A 1 83 ? 34.025 -6.320 -36.573 1.00 56.75 83 LYS A CA 1
ATOM 649 C C . LYS A 1 83 ? 33.712 -5.728 -37.952 1.00 56.75 83 LYS A C 1
ATOM 651 O O . LYS A 1 83 ? 34.167 -6.285 -38.950 1.00 56.75 83 LYS A O 1
ATOM 656 N N . LYS A 1 84 ? 33.021 -4.582 -38.033 1.00 55.12 84 LYS A N 1
ATOM 657 C CA . LYS A 1 84 ? 32.754 -3.899 -39.313 1.00 55.12 84 LYS A CA 1
ATOM 658 C C . LYS A 1 84 ? 34.006 -3.235 -39.906 1.00 55.12 84 LYS A C 1
ATOM 660 O O . LYS A 1 84 ? 34.138 -3.158 -41.120 1.00 55.12 84 LYS A O 1
ATOM 665 N N . ASN A 1 85 ? 34.962 -2.827 -39.069 1.00 54.56 85 ASN A N 1
ATOM 666 C CA . ASN A 1 85 ? 36.186 -2.152 -39.519 1.00 54.56 85 ASN A CA 1
ATOM 667 C C . ASN A 1 85 ? 37.290 -3.086 -40.044 1.00 54.56 85 ASN A C 1
ATOM 669 O O . ASN A 1 85 ? 38.322 -2.594 -40.497 1.00 54.56 85 ASN A O 1
ATOM 673 N N . LYS A 1 86 ? 37.117 -4.414 -39.980 1.00 56.84 86 LYS A N 1
ATOM 674 C CA . LYS A 1 86 ? 38.156 -5.372 -40.402 1.00 56.84 86 LYS A CA 1
ATOM 675 C C . LYS A 1 86 ? 37.841 -6.179 -41.659 1.00 56.84 86 LYS A C 1
ATOM 677 O O . LYS A 1 86 ? 38.747 -6.863 -42.122 1.00 56.84 86 LYS A O 1
ATOM 682 N N . SER A 1 87 ? 36.621 -6.138 -42.203 1.00 56.19 87 SER A N 1
ATOM 683 C CA . SER A 1 87 ? 36.204 -7.189 -43.145 1.00 56.19 87 SER A CA 1
ATOM 684 C C . SER A 1 87 ? 35.622 -6.764 -44.492 1.00 56.19 87 SER A C 1
ATOM 686 O O . SER A 1 87 ? 35.095 -7.634 -45.180 1.00 56.19 87 SER A O 1
ATOM 688 N N . G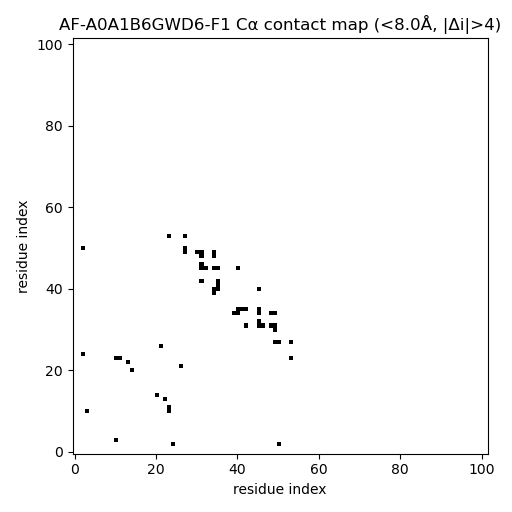LU A 1 88 ? 35.768 -5.516 -44.938 1.00 52.72 88 GLU A N 1
ATOM 689 C CA . GLU A 1 88 ? 35.441 -5.183 -46.332 1.00 52.72 88 GLU A CA 1
ATOM 690 C C . GLU A 1 88 ? 36.545 -4.337 -46.979 1.00 52.72 88 GLU A C 1
ATOM 692 O O . GLU A 1 88 ? 36.948 -3.318 -46.409 1.00 52.72 88 GLU A O 1
ATOM 697 N N . PRO A 1 89 ? 37.072 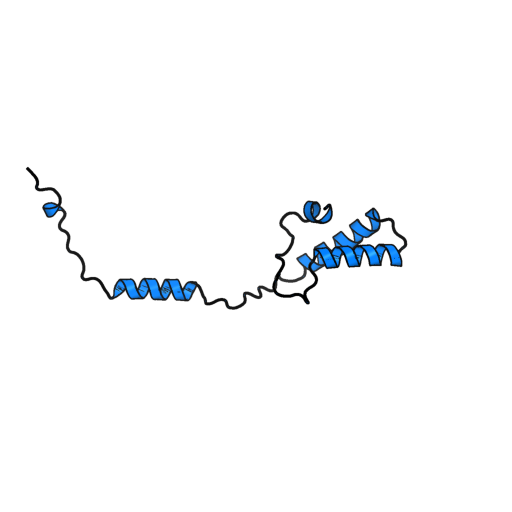-4.737 -48.155 1.00 56.84 89 PRO A N 1
ATOM 698 C CA . PRO A 1 89 ? 37.885 -3.834 -48.950 1.00 56.84 89 PRO A CA 1
ATOM 699 C C . PRO A 1 89 ? 37.022 -2.624 -49.341 1.00 56.84 89 PRO A C 1
ATOM 701 O O . PRO A 1 89 ? 35.833 -2.789 -49.626 1.00 56.84 89 PRO A O 1
ATOM 704 N N . PRO A 1 90 ? 37.584 -1.404 -49.358 1.00 59.41 90 PRO A N 1
ATOM 705 C CA . PRO A 1 90 ? 36.833 -0.223 -49.748 1.00 59.41 90 PRO A CA 1
ATOM 706 C C . PRO A 1 90 ? 36.334 -0.407 -51.180 1.00 59.41 90 PRO A C 1
ATOM 708 O O . PRO A 1 90 ? 37.125 -0.493 -52.121 1.00 59.41 90 PRO A O 1
ATOM 711 N N . ILE A 1 91 ? 35.015 -0.479 -51.345 1.00 60.12 91 ILE A N 1
ATOM 712 C CA . ILE A 1 91 ? 34.395 -0.500 -52.663 1.00 60.12 91 ILE A CA 1
ATOM 713 C C . ILE A 1 91 ? 34.607 0.892 -53.263 1.00 60.12 91 ILE A C 1
ATOM 715 O O . ILE A 1 91 ? 33.940 1.859 -52.893 1.00 60.12 91 ILE A O 1
ATOM 719 N N . ASN A 1 92 ? 35.582 1.010 -54.162 1.00 60.06 92 ASN A N 1
ATOM 720 C CA . ASN A 1 92 ? 35.834 2.226 -54.923 1.00 60.06 92 ASN A CA 1
ATOM 721 C C . ASN A 1 92 ? 34.798 2.311 -56.056 1.00 60.06 92 ASN A C 1
ATOM 723 O O . ASN A 1 92 ? 35.062 1.934 -57.193 1.00 60.06 92 ASN A O 1
ATOM 727 N N . LEU A 1 93 ? 33.575 2.723 -55.720 1.00 58.53 93 LEU A N 1
ATOM 728 C CA . LEU A 1 93 ? 32.534 3.008 -56.705 1.00 58.53 93 LEU A CA 1
ATOM 729 C C . LEU A 1 93 ? 32.703 4.448 -57.196 1.00 58.53 93 LEU A C 1
ATOM 731 O O . LEU A 1 93 ? 32.344 5.408 -56.514 1.00 58.53 93 LEU A O 1
ATOM 735 N N . SER A 1 94 ? 33.266 4.591 -58.394 1.00 57.66 94 SER A N 1
ATOM 736 C CA . SER A 1 94 ? 33.251 5.844 -59.144 1.00 57.66 94 SER A CA 1
ATOM 737 C C . SER A 1 94 ? 31.821 6.134 -59.608 1.00 57.66 94 SER A C 1
ATOM 739 O O . SER A 1 94 ? 31.186 5.319 -60.271 1.00 57.66 94 SER A O 1
ATOM 741 N N . VAL A 1 95 ? 31.307 7.328 -59.296 1.00 59.59 95 VAL A N 1
ATOM 742 C CA . VAL A 1 95 ? 29.952 7.776 -59.683 1.00 59.59 95 VAL A CA 1
ATOM 743 C C . VAL A 1 95 ? 29.761 7.790 -61.213 1.00 59.59 95 VAL A C 1
ATOM 745 O O . VAL A 1 95 ? 28.634 7.748 -61.699 1.00 59.59 95 VAL A O 1
ATOM 748 N N . LYS A 1 96 ? 30.857 7.800 -61.986 1.00 61.41 96 LYS A N 1
ATOM 749 C CA . LYS A 1 96 ? 30.830 7.765 -63.458 1.00 61.41 96 LYS A CA 1
ATOM 750 C C . LYS A 1 96 ? 30.317 6.431 -64.021 1.00 61.41 96 LYS A C 1
ATOM 752 O O . LYS A 1 96 ? 29.745 6.432 -65.107 1.00 61.41 96 LYS A O 1
ATOM 757 N N . ASP A 1 97 ? 30.455 5.337 -63.273 1.00 60.44 97 ASP A N 1
ATOM 758 C CA . ASP A 1 97 ? 30.019 3.993 -63.680 1.00 60.44 97 ASP A CA 1
ATOM 759 C C . ASP A 1 97 ? 28.518 3.740 -63.435 1.00 60.44 97 ASP A C 1
ATOM 761 O O . ASP A 1 97 ? 27.963 2.773 -63.943 1.00 60.44 97 ASP A O 1
ATOM 765 N N . ILE A 1 98 ? 27.833 4.614 -62.687 1.00 62.09 98 ILE A N 1
ATOM 766 C CA . ILE A 1 98 ? 26.413 4.441 -62.320 1.00 62.09 98 ILE A CA 1
ATOM 767 C C . ILE A 1 98 ? 25.468 5.091 -63.351 1.00 62.09 98 ILE A C 1
ATOM 769 O O . ILE A 1 98 ? 24.285 4.768 -63.397 1.00 62.09 98 ILE A O 1
ATOM 773 N N . LEU A 1 99 ? 25.966 6.006 -64.191 1.00 61.59 99 LEU A N 1
ATOM 774 C CA . LEU A 1 99 ? 25.129 6.866 -65.044 1.00 61.59 99 LEU A CA 1
ATOM 775 C C . LEU A 1 99 ? 25.420 6.777 -66.551 1.00 61.59 99 LEU A C 1
ATOM 777 O O . LEU A 1 99 ? 24.991 7.657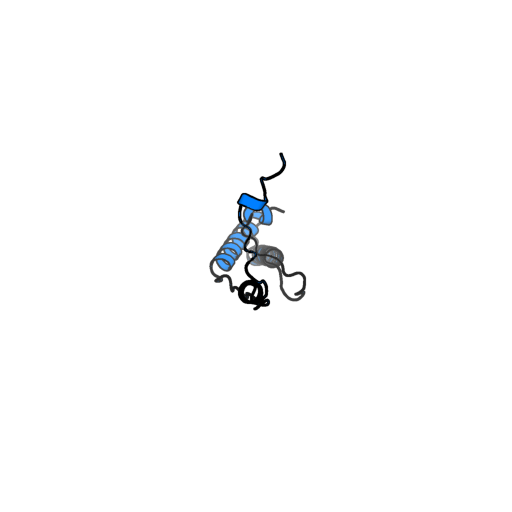 -67.293 1.00 61.59 99 LEU A O 1
ATOM 781 N N . SER A 1 100 ? 26.095 5.732 -67.031 1.00 56.25 100 SER A N 1
ATOM 782 C CA . SER A 1 100 ? 26.298 5.536 -68.477 1.00 56.25 100 SER A CA 1
ATOM 783 C C . SER A 1 100 ? 25.422 4.407 -69.026 1.00 56.25 100 SER A C 1
ATOM 785 O O . SER A 1 100 ? 25.919 3.337 -69.355 1.00 56.25 100 SER A O 1
ATOM 787 N N . ASP A 1 101 ? 24.119 4.667 -69.135 1.00 55.03 101 ASP A N 1
ATOM 788 C CA . ASP A 1 101 ? 23.256 4.041 -70.145 1.00 55.03 101 ASP A CA 1
ATOM 789 C C . ASP A 1 101 ? 22.619 5.167 -70.966 1.00 55.03 101 ASP A C 1
ATOM 791 O O . ASP A 1 101 ? 21.619 5.768 -70.561 1.00 55.03 101 ASP A O 1
ATOM 795 N N . LYS A 1 102 ? 23.290 5.526 -72.066 1.00 47.00 102 LYS A N 1
ATOM 796 C CA . LYS A 1 102 ? 22.653 5.981 -73.303 1.00 47.00 102 LYS A CA 1
ATOM 797 C C . LYS A 1 102 ? 23.611 5.917 -74.487 1.00 47.00 102 LYS A C 1
ATOM 799 O O . LYS A 1 102 ? 24.752 6.408 -74.341 1.00 47.00 102 LYS A O 1
#

Foldseek 3Di:
DVLCVVCPPVADDDDPVDPPDDGLVNQLVVQLVVCCVVVVDDSVVSNVVSSVVSVVVSVPPPPPPPPVPPPPVVVVVVVVVVVVVPDDDPPPDDPVVVPPDD